Protein AF-A0A2G5TQE7-F1 (afdb_monomer)

Solvent-accessible surface area (backbone atoms only — not comparable to full-atom values): 5809 Å² total; per-residue (Å²): 136,83,85,78,79,79,79,75,74,76,81,73,80,77,89,64,65,60,57,65,51,52,41,50,53,34,51,52,48,49,52,49,43,53,48,49,66,72,74,47,82,91,42,75,65,60,51,51,52,40,54,51,52,46,54,50,33,52,40,41,40,48,14,58,77,67,69,33,64,67,43,42,51,52,48,49,51,53,52,51,49,51,53,51,53,51,52,52,53,52,50,53,54,54,54,64,76,75,109

pLDDT: mean 75.96, std 13.23, range [39.62, 89.25]

Sequence (99 aa):
MSDKVIQLKSPKLGCIPVRPFLIFISFLELLWTLSYLTTEPPSTINFILGAASFMFNVSLVYGTLKYNDKALSYSQICVIFAIITNNIHQILYVGLYVA

Structure (mmCIF, N/CA/C/O backbone):
data_AF-A0A2G5TQE7-F1
#
_entry.id   AF-A0A2G5TQE7-F1
#
loop_
_atom_site.group_PDB
_atom_site.id
_atom_site.type_symbol
_atom_site.label_atom_id
_atom_site.label_alt_id
_atom_site.label_comp_id
_atom_site.label_asym_id
_atom_site.label_entity_id
_atom_site.label_seq_id
_atom_site.pdbx_PDB_ins_code
_atom_site.Cartn_x
_atom_site.Cartn_y
_atom_site.Cartn_z
_atom_site.occupancy
_atom_site.B_iso_or_equiv
_atom_site.auth_seq_id
_atom_site.auth_comp_id
_atom_site.auth_asym_id
_atom_site.auth_atom_id
_atom_site.pdbx_PDB_model_num
ATOM 1 N N . MET A 1 1 ? -27.490 36.391 35.036 1.00 39.62 1 MET A N 1
ATOM 2 C CA . MET A 1 1 ? -27.988 35.847 33.756 1.00 39.62 1 MET A CA 1
ATOM 3 C C . MET A 1 1 ? -26.753 35.416 32.979 1.00 39.62 1 MET A C 1
ATOM 5 O O . MET A 1 1 ? -25.914 36.262 32.719 1.00 39.62 1 MET A O 1
ATOM 9 N N . SER A 1 2 ? -26.515 34.108 32.835 1.00 45.12 2 SER A N 1
ATOM 10 C CA . SER A 1 2 ? -25.265 33.576 32.269 1.00 45.12 2 SER A CA 1
ATOM 11 C C . SER A 1 2 ? -25.490 33.274 30.793 1.00 45.12 2 SER A C 1
ATOM 13 O O . SER A 1 2 ? -26.170 32.301 30.461 1.00 45.12 2 SER A O 1
ATOM 15 N N . ASP A 1 3 ? -24.942 34.129 29.934 1.00 52.94 3 ASP A N 1
ATOM 16 C CA . ASP A 1 3 ? -24.917 33.940 28.487 1.00 52.94 3 ASP A CA 1
ATOM 17 C C . ASP A 1 3 ? -24.005 32.759 28.145 1.00 52.94 3 ASP A C 1
ATOM 19 O O . ASP A 1 3 ? -22.794 32.886 27.956 1.00 52.94 3 ASP A O 1
ATOM 23 N N . LYS A 1 4 ? -24.589 31.560 28.099 1.00 52.34 4 LYS A N 1
ATOM 24 C CA . LYS A 1 4 ? -23.928 30.385 27.532 1.00 52.34 4 LYS A CA 1
ATOM 25 C C . LYS A 1 4 ? -23.936 30.523 26.015 1.00 52.34 4 LYS A C 1
ATOM 27 O O . LYS A 1 4 ? -24.868 30.088 25.345 1.00 52.34 4 LYS A O 1
ATOM 32 N N . VAL A 1 5 ? -22.876 31.120 25.481 1.00 55.44 5 VAL A N 1
ATOM 33 C CA . VAL A 1 5 ? -22.568 31.098 24.050 1.00 55.44 5 VAL A CA 1
ATOM 34 C C . VAL A 1 5 ? -22.303 29.647 23.651 1.00 55.44 5 VAL A C 1
ATOM 36 O O . VAL A 1 5 ? -21.247 29.080 23.933 1.00 55.44 5 VAL A O 1
ATOM 39 N N . ILE A 1 6 ? -23.298 29.017 23.029 1.00 56.22 6 ILE A N 1
ATOM 40 C CA . ILE A 1 6 ? -23.171 27.691 22.430 1.00 56.22 6 ILE A CA 1
ATOM 41 C C . ILE A 1 6 ? -22.226 27.845 21.234 1.00 56.22 6 ILE A C 1
ATOM 43 O O . ILE A 1 6 ? -22.622 28.330 20.176 1.00 56.22 6 ILE A O 1
ATOM 47 N N . GLN A 1 7 ? -20.960 27.455 21.400 1.00 54.69 7 GLN A N 1
ATOM 48 C CA . GLN A 1 7 ? -20.042 27.297 20.275 1.00 54.69 7 GLN A CA 1
ATOM 49 C C . GLN A 1 7 ? -20.530 26.128 19.414 1.00 54.69 7 GLN A C 1
ATOM 51 O O . GLN A 1 7 ? -20.214 24.962 19.663 1.00 54.69 7 GLN A O 1
ATOM 56 N N . LEU A 1 8 ? -21.331 26.437 18.397 1.00 52.38 8 LEU A N 1
ATOM 57 C CA . LEU A 1 8 ? -21.645 25.512 17.318 1.00 52.38 8 LEU A CA 1
ATOM 58 C C . LEU A 1 8 ? -20.336 25.205 16.580 1.00 52.38 8 LEU A C 1
ATOM 60 O O . LEU A 1 8 ? -19.817 26.037 15.836 1.00 52.38 8 LEU A O 1
ATOM 64 N N . LYS A 1 9 ? -19.773 24.014 16.830 1.00 58.09 9 LYS A N 1
ATOM 65 C CA . LYS A 1 9 ? -18.666 23.462 16.037 1.00 58.09 9 LYS A CA 1
ATOM 66 C C . LYS A 1 9 ? -19.031 23.598 14.560 1.00 58.09 9 LYS A C 1
ATOM 68 O O . LYS A 1 9 ? -20.089 23.121 14.156 1.00 58.09 9 LYS A O 1
ATOM 73 N N . SER A 1 10 ? -18.139 24.236 13.799 1.00 55.81 10 SER A N 1
ATOM 74 C CA . SER A 1 10 ? -18.254 24.416 12.350 1.00 55.81 10 SER A CA 1
ATOM 75 C C . SER A 1 10 ? -18.780 23.136 11.684 1.00 55.81 10 SER A C 1
ATOM 77 O O . SER A 1 10 ? -18.283 22.046 12.010 1.00 55.81 10 SER A O 1
ATOM 79 N N . PRO A 1 11 ? -19.798 23.231 10.809 1.00 45.31 11 PRO A N 1
ATOM 80 C CA . PRO A 1 11 ? -20.378 22.070 10.160 1.00 45.31 11 PRO A CA 1
ATOM 81 C C . PRO A 1 11 ? -19.279 21.380 9.354 1.00 45.31 11 PRO A C 1
ATOM 83 O O . PRO A 1 11 ? -18.754 21.924 8.384 1.00 45.31 11 PRO A O 1
ATOM 86 N N . LYS A 1 12 ? -18.895 20.176 9.792 1.00 56.84 12 LYS A N 1
ATOM 87 C CA . LYS A 1 12 ? -17.979 19.314 9.045 1.00 56.84 12 LYS A CA 1
ATOM 88 C C . LYS A 1 12 ? -18.608 19.089 7.672 1.00 56.84 12 LYS A C 1
ATOM 90 O O . LYS A 1 12 ? -19.710 18.548 7.612 1.00 56.84 12 LYS A O 1
ATOM 95 N N . LEU A 1 13 ? -17.935 19.561 6.621 1.00 48.41 13 LEU A N 1
ATOM 96 C CA . LEU A 1 13 ? -18.342 19.433 5.222 1.00 48.41 13 LEU A CA 1
ATOM 97 C C . LEU A 1 13 ? -19.057 18.091 4.965 1.00 48.41 13 LEU A C 1
ATOM 99 O O . LEU A 1 13 ? -18.471 17.033 5.171 1.00 48.41 13 LEU A O 1
ATOM 103 N N . GLY A 1 14 ? -20.323 18.178 4.547 1.00 44.19 14 GLY A N 1
ATOM 104 C CA . GLY A 1 14 ? -21.076 17.179 3.782 1.00 44.19 14 GLY A CA 1
ATOM 105 C C . GLY A 1 14 ? -20.817 15.701 4.086 1.00 44.19 14 GLY A C 1
ATOM 106 O O . GLY A 1 14 ? -20.032 15.072 3.394 1.00 44.19 14 GLY A O 1
ATOM 107 N N . CYS A 1 15 ? -21.530 15.178 5.087 1.00 54.84 15 CYS A N 1
ATOM 108 C CA . CYS A 1 15 ? -22.199 13.867 5.239 1.00 54.84 15 CYS A CA 1
ATOM 109 C C . CYS A 1 15 ? -21.844 12.627 4.371 1.00 54.84 15 CYS A C 1
ATOM 111 O O . CYS A 1 15 ? -22.653 11.707 4.298 1.00 54.84 15 CYS A O 1
ATOM 113 N N . ILE A 1 16 ? -20.672 12.507 3.754 1.00 55.03 16 ILE A N 1
ATOM 114 C CA . ILE A 1 16 ? -20.164 11.191 3.362 1.00 55.03 16 ILE A CA 1
ATOM 115 C C . ILE A 1 16 ? -19.565 10.605 4.635 1.00 55.03 16 ILE A C 1
ATOM 117 O O . ILE A 1 16 ? -18.683 11.232 5.232 1.00 55.03 16 ILE A O 1
ATOM 121 N N . PRO A 1 17 ? -20.019 9.435 5.108 1.00 67.06 17 PRO A N 1
ATOM 122 C CA . PRO A 1 17 ? -19.325 8.755 6.180 1.00 67.06 17 PRO A CA 1
ATOM 123 C C . PRO A 1 17 ? -17.949 8.346 5.629 1.00 67.06 17 PRO A C 1
ATOM 125 O O . PRO A 1 17 ? -17.780 7.309 4.995 1.00 67.06 17 PRO A O 1
ATOM 128 N N . VAL A 1 18 ? -16.957 9.217 5.846 1.00 72.44 18 VAL A N 1
ATOM 129 C CA . VAL A 1 18 ? -15.586 9.102 5.320 1.00 72.44 18 VAL A CA 1
ATOM 130 C C . VAL A 1 18 ? -14.982 7.748 5.683 1.00 72.44 18 VAL A C 1
ATOM 132 O O . VAL A 1 18 ? -14.245 7.167 4.905 1.00 72.44 18 VAL A O 1
ATOM 135 N N . ARG A 1 19 ? -15.349 7.198 6.844 1.00 74.19 19 ARG A N 1
ATOM 136 C CA . ARG A 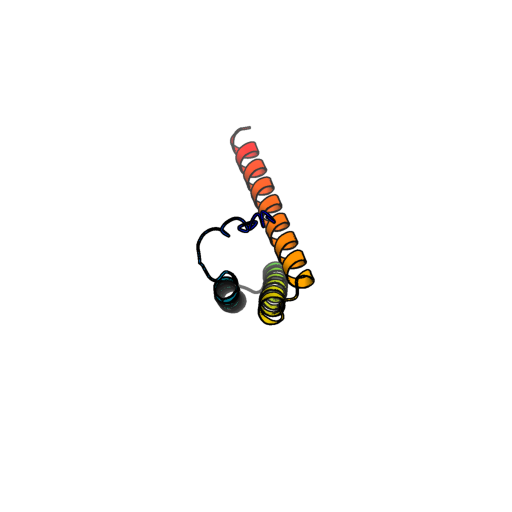1 19 ? -14.845 5.915 7.345 1.00 74.19 19 ARG A CA 1
ATOM 137 C C . ARG A 1 19 ? -15.264 4.709 6.489 1.00 74.19 19 ARG A C 1
ATOM 139 O O . ARG A 1 19 ? -14.374 4.038 5.979 1.00 74.19 19 ARG A O 1
ATOM 146 N N . PRO A 1 20 ? -16.559 4.398 6.297 1.00 78.44 20 PRO A N 1
ATOM 147 C CA . PRO A 1 20 ? -16.951 3.301 5.414 1.00 78.44 20 PRO A CA 1
ATOM 148 C C . PRO A 1 20 ? -16.540 3.542 3.960 1.00 78.44 20 PRO A C 1
ATOM 150 O O . PRO A 1 20 ? -16.202 2.579 3.283 1.00 78.44 20 PRO A O 1
ATOM 153 N N . PHE A 1 21 ? -16.481 4.797 3.501 1.00 82.25 21 PHE A N 1
ATOM 154 C CA . PHE A 1 21 ? -15.943 5.100 2.174 1.00 82.25 21 PHE A CA 1
ATOM 155 C C . PHE A 1 21 ? -14.460 4.720 2.057 1.00 82.25 21 PHE A C 1
ATOM 157 O O . PHE A 1 21 ? -14.089 4.014 1.127 1.00 82.25 21 PHE A O 1
ATOM 164 N N . LEU A 1 22 ? -13.632 5.101 3.036 1.00 80.56 22 LEU A N 1
ATOM 165 C CA . LEU A 1 22 ? -12.215 4.728 3.105 1.00 80.56 22 LEU A CA 1
ATOM 166 C C . LEU A 1 22 ? -12.015 3.208 3.144 1.00 80.56 22 LEU A C 1
ATOM 168 O O . LEU A 1 22 ? -11.159 2.682 2.445 1.00 80.56 22 LEU A O 1
ATOM 172 N N . ILE A 1 23 ? -12.830 2.488 3.918 1.00 84.00 23 ILE A N 1
ATOM 173 C CA . ILE A 1 23 ? -12.767 1.020 3.966 1.00 84.00 23 ILE A CA 1
ATOM 174 C C . ILE A 1 23 ? -13.121 0.421 2.601 1.00 84.00 23 ILE A C 1
ATOM 176 O O . ILE A 1 23 ? -12.436 -0.487 2.134 1.00 84.00 23 ILE A O 1
ATOM 180 N N . PHE A 1 24 ? -14.173 0.931 1.959 1.00 85.94 24 PHE A N 1
ATOM 181 C CA . PHE A 1 24 ? -14.634 0.437 0.666 1.00 85.94 24 PHE A CA 1
ATOM 182 C C . PHE A 1 24 ? -13.587 0.638 -0.434 1.00 85.94 24 PHE A C 1
ATOM 184 O O . PHE A 1 24 ? -13.250 -0.321 -1.126 1.00 85.94 24 PHE A O 1
ATOM 191 N N . ILE A 1 25 ? -13.025 1.846 -0.561 1.00 86.00 25 ILE A N 1
ATOM 192 C CA . ILE A 1 25 ? -11.992 2.115 -1.571 1.00 86.00 25 ILE A CA 1
ATOM 193 C C . ILE A 1 25 ? -10.725 1.296 -1.310 1.00 86.00 25 ILE A C 1
ATOM 195 O O . ILE A 1 25 ? -10.166 0.744 -2.252 1.00 86.00 25 ILE A O 1
ATOM 199 N N . SER A 1 26 ? -10.318 1.128 -0.045 1.00 86.25 26 SER A N 1
ATOM 200 C CA . SER A 1 26 ? -9.142 0.322 0.286 1.00 86.25 26 SER A CA 1
ATOM 201 C C . SER A 1 26 ? -9.336 -1.147 -0.059 1.00 86.25 26 SER A C 1
ATOM 203 O O . SER A 1 26 ? -8.403 -1.810 -0.500 1.00 86.25 26 SER A O 1
ATOM 205 N N . PHE A 1 27 ? -10.553 -1.667 0.103 1.00 87.75 27 PHE A N 1
ATOM 206 C CA . PHE A 1 27 ? -10.864 -3.034 -0.296 1.00 87.75 27 PHE A CA 1
ATOM 207 C C . PHE A 1 27 ? -10.821 -3.210 -1.818 1.00 87.75 27 PHE A C 1
ATOM 209 O O . PHE A 1 27 ? -10.278 -4.199 -2.306 1.00 87.75 27 PHE A O 1
ATOM 216 N N . LEU A 1 28 ? -11.343 -2.236 -2.571 1.00 88.69 28 LEU A N 1
ATOM 217 C CA . LEU A 1 28 ? -11.252 -2.234 -4.033 1.00 88.69 28 LEU A CA 1
ATOM 218 C C . LEU A 1 28 ? -9.801 -2.169 -4.519 1.00 88.69 28 LEU A C 1
ATOM 220 O O . LEU A 1 28 ? -9.440 -2.924 -5.419 1.00 88.69 28 LEU A O 1
ATOM 224 N N . GLU A 1 29 ? -8.964 -1.327 -3.908 1.00 87.75 29 GLU A N 1
ATOM 225 C CA . GLU A 1 29 ? -7.539 -1.260 -4.246 1.00 87.75 29 GLU A CA 1
ATOM 226 C C . GLU A 1 29 ? -6.824 -2.581 -3.963 1.00 87.75 29 GLU A C 1
ATOM 228 O O . GLU A 1 29 ? -6.075 -3.049 -4.811 1.00 87.75 29 GLU A O 1
ATOM 233 N N . LEU A 1 30 ? -7.100 -3.240 -2.833 1.00 87.88 30 LEU A N 1
ATOM 234 C CA . LEU A 1 30 ? -6.508 -4.548 -2.526 1.00 87.88 30 LEU A CA 1
ATOM 235 C C . LEU A 1 30 ? -6.849 -5.606 -3.585 1.00 87.88 30 LEU A C 1
ATOM 237 O O . LEU A 1 30 ? -5.969 -6.357 -4.014 1.00 87.88 30 LEU A O 1
ATOM 241 N N . LEU A 1 31 ? -8.110 -5.656 -4.025 1.00 89.25 31 LEU A N 1
ATOM 242 C CA . LEU A 1 31 ? -8.545 -6.564 -5.090 1.00 89.25 31 LEU A CA 1
ATOM 243 C C . LEU A 1 31 ? -7.878 -6.224 -6.424 1.00 89.25 31 LEU A C 1
ATOM 245 O O . LEU A 1 31 ? -7.414 -7.121 -7.128 1.00 89.25 31 LEU A O 1
ATOM 249 N N . TRP A 1 32 ? -7.794 -4.934 -6.751 1.00 88.56 32 TRP A N 1
ATOM 250 C CA . TRP A 1 32 ? -7.126 -4.457 -7.955 1.00 88.56 32 TRP A CA 1
ATOM 251 C C . TRP A 1 32 ? -5.639 -4.821 -7.962 1.00 88.56 32 TRP A C 1
ATOM 253 O O . TRP A 1 32 ? -5.152 -5.380 -8.941 1.00 88.56 32 TRP A O 1
ATOM 263 N N . THR A 1 33 ? -4.919 -4.569 -6.865 1.00 86.00 33 THR A N 1
ATOM 264 C CA . THR A 1 33 ? -3.495 -4.901 -6.725 1.00 86.00 33 THR A CA 1
ATOM 265 C C . THR A 1 33 ? -3.254 -6.396 -6.878 1.00 86.00 33 THR A C 1
ATOM 267 O O . THR A 1 33 ? -2.320 -6.793 -7.574 1.00 86.00 33 THR A O 1
ATOM 270 N N . LEU A 1 34 ? -4.098 -7.230 -6.263 1.00 86.81 34 LEU A N 1
ATOM 271 C CA . LEU A 1 34 ? -3.996 -8.680 -6.398 1.00 86.81 34 LEU A CA 1
ATOM 272 C C . LEU A 1 34 ? -4.237 -9.118 -7.847 1.00 86.81 34 LEU A C 1
ATOM 274 O O . LEU A 1 34 ? -3.461 -9.907 -8.379 1.00 86.81 34 LEU A O 1
ATOM 278 N N . SER A 1 35 ? -5.264 -8.565 -8.499 1.00 88.31 35 SER A N 1
ATOM 279 C CA . SER A 1 35 ? -5.535 -8.823 -9.914 1.00 88.31 35 SER A CA 1
ATOM 280 C C . SER A 1 35 ? -4.328 -8.448 -10.774 1.00 88.31 35 SER A C 1
ATOM 282 O O . SER A 1 35 ? -3.815 -9.296 -11.495 1.00 88.31 35 SER A O 1
ATOM 284 N N . TYR A 1 36 ? -3.816 -7.225 -10.630 1.00 85.00 36 TYR A N 1
ATOM 285 C CA . TYR A 1 36 ? -2.675 -6.712 -11.391 1.00 85.00 36 TYR A CA 1
ATOM 286 C C . TYR A 1 36 ? -1.420 -7.583 -11.229 1.00 85.00 36 TYR A C 1
ATOM 288 O O . TYR A 1 36 ? -0.774 -7.924 -12.215 1.00 85.00 36 TYR A O 1
ATOM 296 N N . LEU A 1 37 ? -1.106 -8.013 -10.001 1.00 84.81 37 LEU A N 1
ATOM 297 C CA . LEU A 1 37 ? 0.026 -8.908 -9.721 1.00 84.81 37 LEU A CA 1
ATOM 298 C C . LEU A 1 37 ? -0.105 -10.292 -10.372 1.00 84.81 37 LEU A C 1
ATOM 300 O O . LEU A 1 37 ? 0.908 -10.952 -10.583 1.00 84.81 37 LEU A O 1
ATOM 304 N N . THR A 1 38 ? -1.330 -10.747 -10.645 1.00 85.25 38 THR A N 1
ATOM 305 C CA . THR A 1 38 ? -1.583 -12.057 -11.269 1.00 85.25 38 THR A CA 1
ATOM 306 C C . THR A 1 38 ? -1.676 -11.996 -12.791 1.00 85.25 38 THR A C 1
ATOM 308 O O . THR A 1 38 ? -1.404 -13.002 -13.443 1.00 85.25 38 THR A O 1
ATOM 311 N N . THR A 1 39 ? -2.048 -10.846 -13.362 1.00 87.44 39 THR A N 1
ATOM 312 C CA . THR A 1 39 ? -2.213 -10.674 -14.814 1.00 87.44 39 THR A CA 1
ATOM 313 C C . THR A 1 39 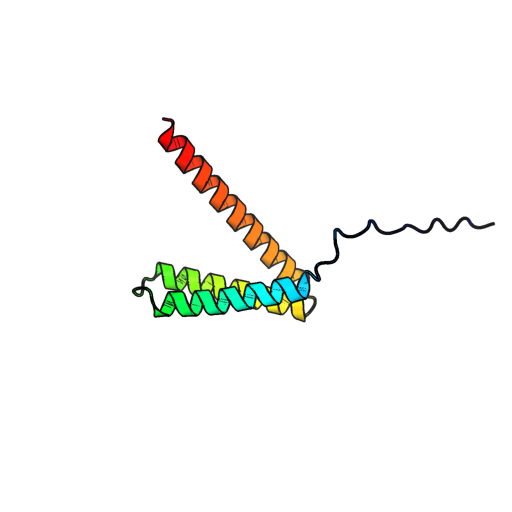? -0.966 -10.141 -15.511 1.00 87.44 39 THR A C 1
ATOM 315 O O . THR A 1 39 ? -0.730 -10.487 -16.665 1.00 87.44 39 THR A O 1
ATOM 318 N N . GLU A 1 40 ? -0.172 -9.305 -14.841 1.00 82.19 40 GLU A N 1
ATOM 319 C CA . GLU A 1 40 ? 1.029 -8.711 -15.431 1.00 82.19 40 GLU A CA 1
ATOM 320 C C . GLU A 1 40 ? 2.261 -9.611 -15.272 1.00 82.19 40 GLU A C 1
ATOM 322 O O . GLU A 1 40 ? 2.383 -10.340 -14.281 1.00 82.19 40 GLU A O 1
ATOM 327 N N . PRO A 1 41 ? 3.228 -9.543 -16.206 1.00 84.12 41 PRO A N 1
ATOM 328 C CA . PRO A 1 41 ? 4.478 -10.264 -16.065 1.00 84.12 41 PRO A CA 1
ATOM 329 C C . PRO A 1 41 ? 5.192 -9.852 -14.766 1.00 84.12 41 PRO A C 1
ATOM 331 O O . PRO A 1 41 ? 5.266 -8.660 -14.431 1.00 84.12 41 PRO A O 1
ATOM 334 N N . PRO A 1 42 ? 5.736 -10.830 -14.020 1.00 80.12 42 PRO A N 1
ATOM 335 C CA . PRO A 1 42 ? 6.339 -10.572 -12.726 1.00 80.12 42 PRO A CA 1
ATOM 336 C C . PRO A 1 42 ? 7.562 -9.674 -12.901 1.00 80.12 42 PRO A C 1
ATOM 338 O O . PRO A 1 42 ? 8.558 -10.050 -13.518 1.00 80.12 42 PRO A O 1
ATOM 341 N N . SER A 1 43 ? 7.488 -8.476 -12.326 1.00 88.31 43 SER A N 1
ATOM 342 C CA . SER A 1 43 ? 8.617 -7.562 -12.211 1.00 88.31 43 SER A CA 1
ATOM 343 C C . SER A 1 43 ? 8.836 -7.213 -10.745 1.00 88.31 43 SER A C 1
ATOM 345 O O . SER A 1 43 ? 7.885 -7.045 -9.976 1.00 88.31 43 SER A O 1
ATOM 347 N N . THR A 1 44 ? 10.101 -7.075 -10.348 1.00 87.25 44 THR A N 1
ATOM 348 C CA . THR A 1 44 ? 10.469 -6.684 -8.980 1.00 87.25 44 THR A CA 1
ATOM 349 C C . THR A 1 44 ? 9.806 -5.364 -8.583 1.00 87.25 44 THR A C 1
ATOM 351 O O . THR A 1 44 ? 9.377 -5.202 -7.446 1.00 87.25 44 THR A O 1
ATOM 354 N N . ILE A 1 45 ? 9.657 -4.442 -9.538 1.00 85.50 45 ILE A N 1
ATOM 355 C CA . ILE A 1 45 ? 9.009 -3.143 -9.331 1.00 85.50 45 ILE A CA 1
ATOM 356 C C . ILE A 1 45 ? 7.512 -3.319 -9.045 1.00 85.50 45 ILE A C 1
ATOM 358 O O . IL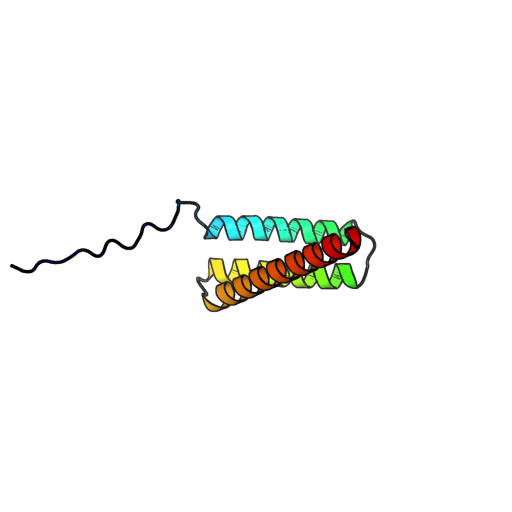E A 1 45 ? 7.022 -2.775 -8.056 1.00 85.50 45 ILE A O 1
ATOM 362 N N . ASN A 1 46 ? 6.797 -4.118 -9.847 1.00 81.94 46 ASN A N 1
ATOM 363 C CA . ASN A 1 46 ? 5.372 -4.396 -9.635 1.00 81.94 46 ASN A CA 1
ATOM 364 C C . ASN A 1 46 ? 5.131 -5.078 -8.283 1.00 81.94 46 ASN A C 1
ATOM 366 O O . ASN A 1 46 ? 4.175 -4.744 -7.586 1.00 81.94 46 ASN A O 1
ATOM 370 N N . PHE A 1 47 ? 6.026 -5.984 -7.878 1.00 85.62 47 PHE A N 1
ATOM 371 C CA . PHE A 1 47 ? 5.949 -6.640 -6.575 1.00 85.62 47 PHE A CA 1
ATOM 372 C C . PHE A 1 47 ? 6.144 -5.656 -5.412 1.00 85.62 47 PHE A C 1
ATOM 374 O O . PHE A 1 47 ? 5.351 -5.655 -4.472 1.00 85.62 47 PHE A O 1
ATOM 381 N N . ILE A 1 48 ? 7.156 -4.782 -5.488 1.00 88.38 48 ILE A N 1
ATOM 382 C CA . ILE A 1 48 ? 7.418 -3.760 -4.459 1.00 88.38 48 ILE A CA 1
ATOM 383 C C . ILE A 1 48 ? 6.234 -2.793 -4.341 1.00 88.38 48 ILE A C 1
ATOM 385 O O . ILE A 1 48 ? 5.768 -2.526 -3.233 1.00 88.38 48 ILE A O 1
ATOM 389 N N . LEU A 1 49 ? 5.722 -2.294 -5.471 1.00 84.62 49 LEU A N 1
ATOM 390 C CA . LEU A 1 49 ? 4.567 -1.393 -5.493 1.00 84.62 49 LEU A CA 1
ATOM 391 C C . LEU A 1 49 ? 3.309 -2.073 -4.947 1.00 84.62 49 LEU A C 1
ATOM 393 O O . LEU A 1 49 ? 2.580 -1.471 -4.157 1.00 84.62 49 LEU A O 1
ATOM 397 N N . GLY A 1 50 ? 3.084 -3.337 -5.308 1.00 86.19 50 GLY A N 1
ATOM 398 C CA . GLY A 1 50 ? 1.963 -4.121 -4.802 1.00 86.19 50 GLY A CA 1
ATOM 399 C C . GLY A 1 50 ? 2.031 -4.338 -3.291 1.00 86.19 50 GLY A C 1
ATOM 400 O O . GLY A 1 50 ? 1.049 -4.099 -2.590 1.00 86.19 50 GLY A O 1
ATOM 401 N N . ALA A 1 51 ? 3.200 -4.705 -2.760 1.00 87.50 51 ALA A N 1
ATOM 402 C CA . ALA A 1 51 ? 3.403 -4.863 -1.321 1.00 87.50 51 ALA A CA 1
ATOM 403 C C . ALA A 1 51 ? 3.219 -3.538 -0.559 1.00 87.50 51 ALA A C 1
ATOM 405 O O . ALA A 1 51 ? 2.582 -3.512 0.496 1.00 87.50 51 ALA A O 1
ATOM 406 N N . ALA A 1 52 ? 3.728 -2.427 -1.103 1.00 86.88 52 ALA A N 1
ATOM 407 C CA . ALA A 1 52 ? 3.552 -1.100 -0.516 1.00 86.88 52 ALA A CA 1
ATOM 408 C C . ALA A 1 52 ? 2.072 -0.677 -0.488 1.00 86.88 52 ALA A C 1
ATOM 410 O O . ALA A 1 52 ? 1.579 -0.241 0.555 1.00 86.88 52 ALA A O 1
ATOM 411 N N . SER A 1 53 ? 1.351 -0.868 -1.599 1.00 85.81 53 SER A N 1
ATOM 412 C CA . SER A 1 53 ? -0.088 -0.589 -1.695 1.00 85.81 53 SER A CA 1
ATOM 413 C C . SER A 1 53 ? -0.904 -1.455 -0.729 1.00 85.81 53 SER A C 1
ATOM 415 O O . SER A 1 53 ? -1.780 -0.946 -0.026 1.00 85.81 53 SER A O 1
ATOM 417 N N . PHE A 1 54 ? -0.563 -2.741 -0.605 1.00 87.44 54 PHE A N 1
ATOM 418 C CA . PHE A 1 54 ? -1.204 -3.648 0.345 1.00 87.44 54 PHE A CA 1
ATOM 419 C C . PHE A 1 54 ? -1.028 -3.173 1.794 1.00 87.44 54 PHE A C 1
ATOM 421 O O . PHE A 1 54 ? -2.008 -3.028 2.527 1.00 87.44 54 PHE A O 1
ATOM 428 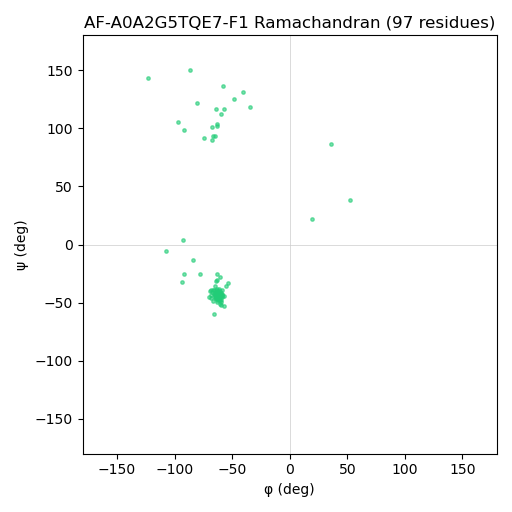N N . MET A 1 55 ? 0.210 -2.877 2.209 1.00 88.00 55 MET A N 1
ATOM 429 C CA . MET A 1 55 ? 0.492 -2.409 3.572 1.00 88.00 55 MET A CA 1
ATOM 430 C C . MET A 1 55 ? -0.193 -1.077 3.889 1.00 88.00 55 MET A C 1
ATOM 432 O O . MET A 1 55 ? -0.713 -0.903 4.996 1.00 88.00 55 MET A O 1
ATOM 436 N N . PHE A 1 56 ? -0.218 -0.152 2.927 1.00 87.69 56 PHE A N 1
ATOM 437 C CA . PHE A 1 56 ? -0.915 1.123 3.062 1.00 87.69 56 PHE A CA 1
ATOM 438 C C . PHE A 1 56 ? -2.414 0.911 3.303 1.00 87.69 56 PHE A C 1
ATOM 440 O O . PHE A 1 56 ? -2.953 1.388 4.302 1.00 87.69 56 PHE A O 1
ATOM 447 N N . ASN A 1 57 ? -3.070 0.119 2.452 1.00 86.75 57 ASN A N 1
ATOM 448 C CA . ASN A 1 57 ? -4.508 -0.126 2.546 1.00 86.75 57 ASN A CA 1
ATOM 449 C C . ASN A 1 57 ? -4.906 -0.884 3.817 1.00 86.75 57 ASN A C 1
ATOM 451 O O . ASN A 1 57 ? -5.889 -0.526 4.467 1.00 86.75 57 ASN A O 1
ATOM 455 N N . VAL A 1 58 ? -4.112 -1.869 4.245 1.00 85.81 58 VAL A N 1
ATOM 456 C CA . VAL A 1 58 ? -4.325 -2.552 5.532 1.00 85.81 58 VAL A CA 1
ATOM 457 C C . VAL A 1 58 ? -4.191 -1.579 6.705 1.00 85.81 58 VAL A C 1
ATOM 459 O O . VAL A 1 58 ? -5.027 -1.591 7.612 1.00 85.81 58 VAL A O 1
ATOM 462 N N . SER A 1 59 ? -3.182 -0.704 6.685 1.00 85.25 59 SER A N 1
ATOM 463 C CA . SER A 1 59 ? -2.979 0.311 7.729 1.00 85.25 59 SER A CA 1
ATOM 464 C C . SER A 1 59 ? -4.137 1.307 7.788 1.00 85.25 59 SER A C 1
ATOM 466 O O . SER A 1 59 ? -4.580 1.685 8.876 1.00 85.25 59 SER A O 1
ATOM 468 N N . LEU A 1 60 ? -4.666 1.683 6.625 1.00 84.88 60 LEU A N 1
ATOM 469 C CA . LEU A 1 60 ? -5.779 2.611 6.490 1.00 84.88 60 LEU A CA 1
ATOM 470 C C . LEU A 1 60 ? -7.082 1.997 7.021 1.00 84.88 60 LEU A C 1
ATOM 472 O O . LEU A 1 60 ? -7.778 2.618 7.833 1.00 84.88 60 LEU A O 1
ATOM 476 N N . VAL A 1 61 ? -7.373 0.745 6.653 1.00 86.19 61 VAL A N 1
ATOM 477 C CA . VAL A 1 61 ? -8.518 -0.015 7.179 1.00 86.19 61 VAL A CA 1
ATOM 478 C C . VAL A 1 61 ? -8.391 -0.203 8.691 1.00 86.19 61 VAL A C 1
ATOM 480 O O . VAL A 1 61 ? -9.337 0.086 9.426 1.00 86.19 61 VAL A O 1
ATOM 483 N N . TYR A 1 62 ? -7.216 -0.610 9.182 1.00 85.00 62 TYR A N 1
ATOM 484 C CA . TYR A 1 62 ? -6.964 -0.782 10.614 1.00 85.00 62 TYR A CA 1
ATOM 485 C C . TYR A 1 62 ? -7.154 0.525 11.392 1.00 85.00 62 TYR A C 1
ATOM 487 O O . TYR A 1 62 ? -7.882 0.550 12.388 1.00 85.00 62 TYR A O 1
ATOM 495 N N . GLY A 1 63 ? -6.553 1.624 10.924 1.00 83.56 63 GLY A N 1
ATOM 496 C CA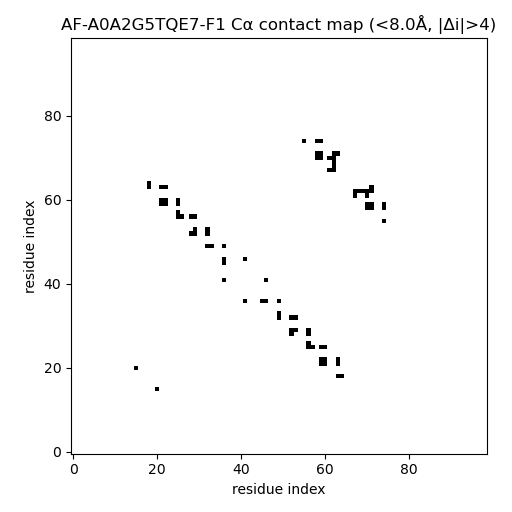 . GLY A 1 63 ? -6.692 2.945 11.536 1.00 83.56 63 GLY A CA 1
ATOM 497 C C . GLY A 1 63 ? -8.144 3.411 11.586 1.00 83.56 63 GLY A C 1
ATOM 498 O O . GLY A 1 63 ? -8.603 3.934 12.606 1.00 83.56 63 GLY A O 1
ATOM 499 N N . THR A 1 64 ? -8.895 3.132 10.521 1.00 84.31 64 THR A N 1
ATOM 500 C CA . THR A 1 64 ? -10.311 3.485 10.407 1.00 84.31 64 THR A CA 1
ATOM 501 C C . THR A 1 64 ? -11.196 2.661 11.345 1.00 84.31 64 THR A C 1
ATOM 503 O O . THR A 1 64 ? -12.039 3.242 12.036 1.00 84.31 64 THR A O 1
ATOM 506 N N . LEU A 1 65 ? -10.992 1.339 11.419 1.00 83.69 65 LEU A N 1
ATOM 507 C CA . LEU A 1 65 ? -11.760 0.432 12.282 1.00 83.69 65 LEU A CA 1
ATOM 508 C C . LEU A 1 65 ? -11.458 0.639 13.768 1.00 83.69 65 LEU A C 1
ATOM 510 O O . LEU A 1 65 ? -12.362 0.599 14.600 1.00 83.69 65 LEU A O 1
ATOM 514 N N . LYS A 1 66 ? -10.185 0.858 14.116 1.00 85.44 66 LYS A N 1
ATOM 515 C CA . LYS A 1 66 ? -9.735 1.000 15.509 1.00 85.44 66 LYS A CA 1
ATOM 516 C C . LYS A 1 66 ? -9.707 2.439 16.013 1.00 85.44 66 LYS A C 1
ATOM 518 O O . LYS A 1 66 ? -9.289 2.650 17.145 1.00 85.44 66 LYS A O 1
ATOM 523 N N . TYR A 1 67 ? -10.152 3.412 15.213 1.00 80.25 67 TYR A N 1
ATOM 524 C CA . TYR A 1 67 ? -10.095 4.837 15.569 1.00 80.25 67 TYR A CA 1
ATOM 525 C C . TYR A 1 67 ? -8.676 5.266 15.988 1.00 80.25 67 TYR A C 1
ATOM 527 O O . TYR A 1 67 ? -8.495 6.038 16.923 1.00 80.25 67 TYR A O 1
ATOM 535 N N . ASN A 1 68 ? -7.659 4.725 15.313 1.00 81.94 68 ASN A N 1
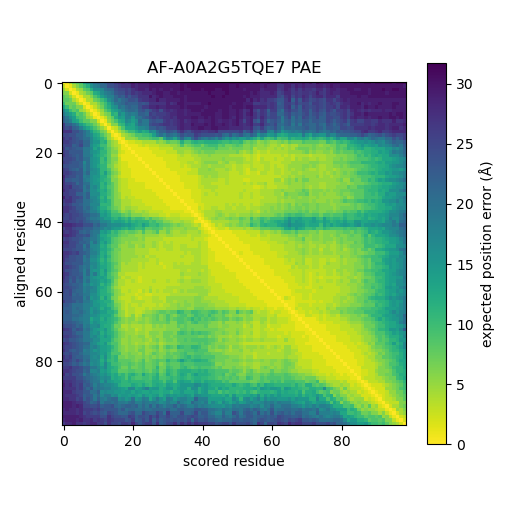ATOM 536 C CA . ASN A 1 68 ? -6.267 5.000 15.640 1.00 81.94 68 ASN A CA 1
ATOM 537 C C . ASN A 1 68 ? -5.765 6.192 14.820 1.00 81.94 68 ASN A C 1
ATOM 539 O O . ASN A 1 68 ? -5.356 6.043 13.665 1.00 81.94 68 ASN A O 1
ATOM 543 N N . ASP A 1 69 ? -5.765 7.366 15.447 1.00 79.81 69 ASP A N 1
ATOM 544 C CA . ASP A 1 69 ? -5.365 8.627 14.816 1.00 79.81 69 ASP A CA 1
ATOM 545 C C . ASP A 1 69 ? -3.907 8.622 14.329 1.00 79.81 69 ASP A C 1
ATOM 547 O O . ASP A 1 69 ? -3.591 9.275 13.336 1.00 79.81 69 ASP A O 1
ATOM 551 N N . LYS A 1 70 ? -3.013 7.844 14.960 1.00 78.56 70 LYS A N 1
ATOM 552 C CA . LYS A 1 70 ? -1.612 7.724 14.512 1.00 78.56 70 LYS A CA 1
ATOM 553 C C . LYS A 1 70 ? -1.513 6.988 13.175 1.00 78.56 70 LYS A C 1
ATOM 555 O O . LYS A 1 70 ? -0.792 7.433 12.288 1.00 78.56 70 LYS A O 1
ATOM 560 N N . ALA A 1 71 ? -2.261 5.894 13.017 1.00 77.31 71 ALA A N 1
ATOM 561 C CA . ALA A 1 71 ? -2.303 5.130 11.767 1.00 77.31 71 ALA A CA 1
ATOM 562 C C . ALA A 1 71 ? -2.942 5.940 10.623 1.00 77.31 71 ALA A C 1
ATOM 564 O O . ALA A 1 71 ? -2.457 5.924 9.490 1.00 77.31 71 ALA A O 1
ATOM 565 N N . LEU A 1 72 ? -3.993 6.705 10.936 1.00 81.12 72 LEU A N 1
ATOM 566 C CA . LEU A 1 72 ? -4.633 7.627 9.994 1.00 81.12 72 LEU A CA 1
ATOM 567 C C . LEU A 1 72 ? -3.700 8.774 9.582 1.00 81.12 72 LEU A C 1
ATOM 569 O O . LEU A 1 72 ? -3.608 9.074 8.397 1.00 81.12 72 LEU A O 1
ATOM 573 N N . SER A 1 73 ? -2.968 9.367 10.528 1.00 78.75 73 SER A N 1
ATOM 574 C CA . SER A 1 73 ? -1.997 10.433 10.248 1.00 78.75 73 SER A CA 1
ATOM 575 C C . SER A 1 73 ? -0.856 9.949 9.347 1.00 78.75 73 SER A C 1
ATOM 577 O O . SER A 1 73 ? -0.528 10.602 8.359 1.00 78.75 73 SER A O 1
ATOM 579 N N . TYR A 1 74 ? -0.318 8.750 9.601 1.00 80.88 74 TYR A N 1
ATOM 580 C CA . TYR A 1 74 ? 0.684 8.149 8.717 1.00 80.88 74 TYR A CA 1
ATOM 581 C C . TYR A 1 74 ? 0.140 7.940 7.298 1.00 80.88 74 TYR A C 1
ATOM 583 O O . TYR A 1 74 ? 0.780 8.323 6.321 1.00 80.88 74 TYR A O 1
ATOM 591 N N . SER A 1 75 ? -1.086 7.420 7.188 1.00 80.06 75 SER A N 1
ATOM 592 C CA . SER A 1 75 ? -1.750 7.224 5.895 1.00 80.06 75 SER A CA 1
ATOM 593 C C . SER A 1 75 ? -1.945 8.554 5.150 1.00 80.06 75 SER A C 1
ATOM 595 O O . SER A 1 75 ? -1.709 8.638 3.948 1.00 80.06 75 SER A O 1
ATOM 597 N N . GLN A 1 76 ? -2.307 9.629 5.856 1.00 83.12 76 GLN A N 1
ATOM 598 C CA . GLN A 1 76 ? -2.418 10.968 5.268 1.00 83.12 76 GLN A CA 1
ATOM 599 C C . GLN A 1 76 ? -1.074 11.495 4.756 1.00 83.12 76 GLN A C 1
ATOM 601 O O . GLN A 1 76 ? -1.018 12.026 3.650 1.00 83.12 76 GLN A O 1
ATOM 606 N N . ILE A 1 77 ? 0.010 11.317 5.517 1.00 83.81 77 ILE A N 1
ATOM 607 C CA . ILE A 1 77 ? 1.361 11.719 5.095 1.00 83.81 77 ILE A CA 1
ATOM 608 C C . ILE A 1 77 ? 1.772 10.972 3.822 1.00 83.81 77 ILE A C 1
ATOM 610 O O . ILE A 1 77 ? 2.282 11.598 2.895 1.00 83.81 77 ILE A O 1
ATOM 614 N N . CYS A 1 78 ? 1.502 9.665 3.735 1.00 80.50 78 CYS A N 1
ATOM 615 C CA . CYS A 1 78 ? 1.770 8.881 2.528 1.00 80.50 78 CYS A CA 1
ATOM 616 C C . CYS A 1 78 ? 1.009 9.412 1.304 1.00 80.50 78 CYS A C 1
ATOM 618 O O . CYS A 1 78 ? 1.601 9.549 0.235 1.00 80.50 78 CYS A O 1
ATOM 620 N N . VAL A 1 79 ? -0.273 9.763 1.455 1.00 81.12 79 VAL A N 1
ATOM 621 C CA . VAL A 1 79 ? -1.077 10.338 0.361 1.00 81.12 79 VAL A CA 1
ATOM 622 C C . VAL A 1 79 ? -0.542 11.704 -0.060 1.00 81.12 79 VAL A C 1
ATOM 624 O O . VAL A 1 79 ? -0.387 11.960 -1.251 1.00 81.12 79 VAL A O 1
ATOM 627 N N . ILE A 1 80 ? -0.213 12.573 0.900 1.00 81.44 80 ILE A N 1
ATOM 628 C CA . ILE A 1 80 ? 0.376 13.890 0.617 1.00 81.44 80 ILE A CA 1
ATOM 629 C C . ILE A 1 80 ? 1.689 13.722 -0.147 1.00 81.44 80 ILE A C 1
ATOM 631 O O . ILE A 1 80 ? 1.902 14.393 -1.155 1.00 81.44 80 ILE A O 1
ATOM 635 N N . PHE A 1 81 ? 2.542 12.797 0.293 1.00 79.94 81 PHE A N 1
ATOM 636 C CA . PHE A 1 81 ? 3.797 12.502 -0.383 1.00 79.94 81 PHE A CA 1
ATOM 637 C C . PHE A 1 81 ? 3.559 12.037 -1.824 1.00 79.94 81 PHE A C 1
ATOM 639 O O . PHE A 1 81 ? 4.144 12.606 -2.740 1.00 79.94 81 PHE A O 1
ATOM 646 N N . ALA A 1 82 ? 2.637 11.094 -2.045 1.00 78.31 82 ALA A N 1
ATOM 647 C CA . ALA A 1 82 ? 2.289 10.611 -3.382 1.00 78.31 82 ALA A CA 1
ATOM 648 C C . ALA A 1 82 ? 1.768 11.730 -4.302 1.00 78.31 82 ALA A C 1
ATOM 650 O O . ALA A 1 82 ? 2.173 11.818 -5.462 1.00 78.31 82 ALA A O 1
ATOM 651 N N . ILE A 1 83 ? 0.919 12.624 -3.781 1.00 81.12 83 ILE A N 1
ATOM 652 C CA . ILE A 1 83 ? 0.428 13.794 -4.522 1.00 81.12 83 ILE A CA 1
ATOM 653 C C . ILE A 1 83 ? 1.596 14.710 -4.902 1.00 81.12 83 ILE A C 1
ATOM 655 O O . ILE A 1 83 ? 1.684 15.126 -6.056 1.00 81.12 83 ILE A O 1
ATOM 659 N N . ILE A 1 84 ? 2.509 15.007 -3.972 1.00 81.62 84 ILE A N 1
ATOM 660 C CA . ILE A 1 84 ? 3.685 15.846 -4.243 1.00 81.62 84 ILE A CA 1
ATOM 661 C C . ILE A 1 84 ? 4.559 15.207 -5.327 1.00 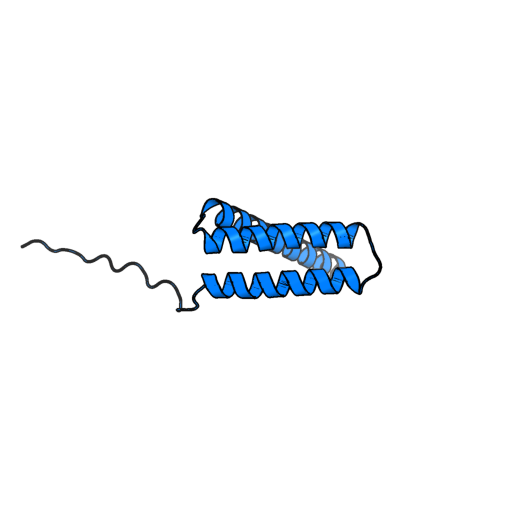81.62 84 ILE A C 1
ATOM 663 O O . ILE A 1 84 ? 4.916 15.879 -6.292 1.00 81.62 84 ILE A O 1
ATOM 667 N N . THR A 1 85 ? 4.866 13.912 -5.214 1.00 77.75 85 THR A N 1
ATOM 668 C CA . THR A 1 85 ? 5.696 13.207 -6.202 1.00 77.75 85 THR A CA 1
ATOM 669 C C . THR A 1 85 ? 5.053 13.219 -7.588 1.00 77.75 85 THR A C 1
ATOM 671 O O . THR A 1 85 ? 5.738 13.484 -8.574 1.00 77.75 85 THR A O 1
ATOM 674 N N . ASN A 1 86 ? 3.737 13.003 -7.671 1.00 78.81 86 ASN A N 1
ATOM 675 C CA . ASN A 1 86 ? 3.012 13.031 -8.938 1.00 78.81 86 ASN A CA 1
ATOM 676 C C . ASN A 1 86 ? 3.017 14.433 -9.577 1.00 78.81 86 ASN A C 1
ATOM 678 O O . ASN A 1 86 ? 3.302 14.571 -10.763 1.00 78.81 86 ASN A O 1
ATOM 682 N N . ASN A 1 87 ? 2.787 15.487 -8.787 1.00 74.75 87 ASN A N 1
ATOM 683 C CA . ASN A 1 87 ? 2.838 16.865 -9.288 1.00 74.75 87 ASN A CA 1
ATOM 684 C C . ASN A 1 87 ? 4.245 17.251 -9.769 1.00 74.75 87 ASN A C 1
ATOM 686 O O . ASN A 1 87 ? 4.380 17.869 -10.822 1.00 74.75 87 ASN A O 1
ATOM 690 N N . ILE A 1 88 ? 5.298 16.853 -9.044 1.00 75.75 88 ILE A N 1
ATOM 691 C CA . ILE A 1 88 ? 6.689 17.082 -9.471 1.00 75.75 88 ILE A CA 1
ATOM 692 C C . ILE A 1 88 ? 6.964 16.367 -10.797 1.00 75.75 88 ILE A C 1
ATOM 694 O O . ILE A 1 88 ? 7.516 16.977 -11.711 1.00 75.75 88 ILE A O 1
ATOM 698 N N . HIS A 1 89 ? 6.548 15.104 -10.928 1.00 73.38 89 HIS A N 1
ATOM 699 C CA . HIS A 1 89 ? 6.688 14.352 -12.174 1.00 73.38 89 HIS A CA 1
ATOM 700 C C . HIS A 1 89 ? 5.966 15.050 -13.337 1.00 73.38 89 HIS A C 1
ATOM 702 O O . HIS A 1 89 ? 6.537 15.194 -14.415 1.00 73.38 89 HIS A O 1
ATOM 708 N N . GLN A 1 90 ? 4.741 15.538 -13.116 1.00 69.44 90 GLN A N 1
ATOM 709 C CA . GLN A 1 90 ? 3.962 16.230 -14.142 1.00 69.44 90 GLN A CA 1
ATOM 710 C C . GLN A 1 90 ? 4.601 17.563 -14.569 1.00 69.44 90 GLN A C 1
ATOM 712 O O . GLN A 1 90 ? 4.678 17.843 -15.764 1.00 69.44 90 GLN A O 1
ATOM 717 N N . ILE A 1 91 ? 5.108 18.359 -13.619 1.00 71.56 91 ILE A N 1
ATOM 718 C CA . ILE A 1 91 ? 5.823 19.617 -13.901 1.00 71.56 91 ILE A CA 1
ATOM 719 C C . ILE A 1 91 ? 7.093 19.348 -14.710 1.00 71.56 91 ILE A C 1
ATOM 721 O O . ILE A 1 91 ? 7.360 20.059 -15.676 1.00 71.56 91 ILE A O 1
ATOM 725 N N . LEU A 1 92 ? 7.856 18.311 -14.353 1.00 69.44 92 LEU A N 1
ATOM 726 C CA . LEU A 1 92 ? 9.068 17.934 -15.079 1.00 69.44 92 LEU A CA 1
ATOM 727 C C . LEU A 1 92 ? 8.747 17.509 -16.521 1.00 69.44 92 LEU A C 1
ATOM 729 O O . LEU A 1 92 ? 9.438 17.914 -17.451 1.00 69.44 92 LEU A O 1
ATOM 733 N N . TYR A 1 93 ? 7.669 16.742 -16.710 1.00 65.94 93 TYR A N 1
ATOM 734 C CA . TYR A 1 93 ? 7.215 16.293 -18.028 1.00 65.94 93 TYR A CA 1
ATOM 735 C C . TYR A 1 93 ? 6.776 17.464 -18.915 1.00 65.94 93 TYR A C 1
ATOM 737 O O . TYR A 1 93 ? 7.178 17.547 -20.071 1.00 65.94 93 TYR A O 1
ATOM 745 N N . VAL A 1 94 ? 5.987 18.397 -18.373 1.00 64.94 94 VAL A N 1
ATOM 746 C CA . VAL A 1 94 ? 5.541 19.593 -19.106 1.00 64.94 94 VAL A CA 1
ATOM 747 C C . VAL A 1 94 ? 6.714 20.536 -19.388 1.00 64.94 94 VAL A C 1
ATOM 749 O O . VAL A 1 94 ? 6.813 21.067 -20.488 1.00 64.94 94 VAL A O 1
ATOM 752 N N . GLY A 1 95 ? 7.638 20.701 -18.438 1.00 59.16 95 GLY A N 1
ATOM 753 C CA . GLY A 1 95 ? 8.837 21.524 -18.613 1.00 59.16 95 GLY A CA 1
ATOM 754 C C . GLY A 1 95 ? 9.787 21.007 -19.698 1.00 59.16 95 GLY A C 1
ATOM 755 O O . GLY A 1 95 ? 10.412 21.813 -20.376 1.00 59.16 95 GLY A O 1
ATOM 756 N N . LEU A 1 96 ? 9.856 19.687 -19.906 1.00 58.69 96 LEU A N 1
ATOM 757 C CA . LEU A 1 96 ? 10.674 19.077 -20.961 1.00 58.69 96 LEU A CA 1
ATOM 758 C C . LEU A 1 96 ? 10.035 19.170 -22.359 1.00 58.69 96 LEU A C 1
ATOM 760 O O . LEU A 1 96 ? 10.748 19.131 -23.351 1.00 58.69 96 LEU A O 1
ATOM 764 N N . TYR A 1 97 ? 8.705 19.272 -22.447 1.00 55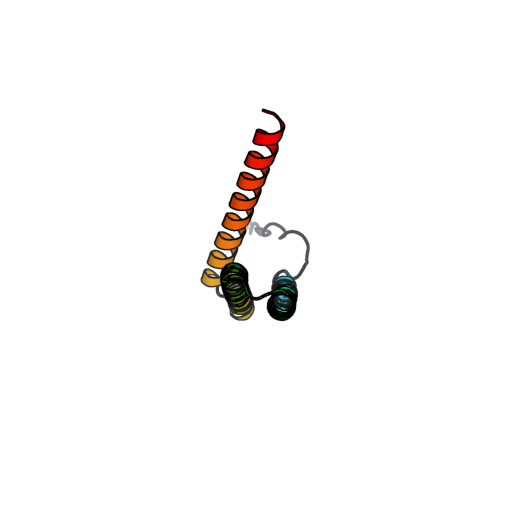.97 97 TYR A N 1
ATOM 765 C CA . TYR A 1 97 ? 7.975 19.405 -23.718 1.00 55.97 97 TYR A CA 1
ATOM 766 C C . TYR A 1 97 ? 7.906 20.850 -24.240 1.00 55.97 97 TYR A C 1
ATOM 768 O O . TYR A 1 97 ? 7.501 21.068 -25.380 1.00 55.97 97 TYR A O 1
ATOM 776 N N . VAL A 1 98 ? 8.252 21.833 -23.403 1.00 56.59 98 VAL A N 1
ATOM 777 C CA . VAL A 1 98 ? 8.202 23.274 -23.719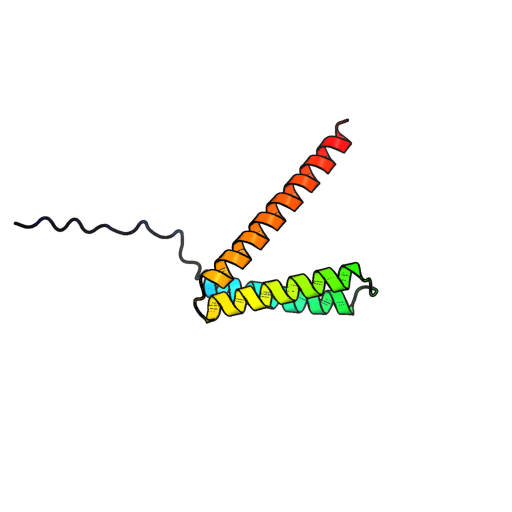 1.00 56.59 98 VAL A CA 1
ATOM 778 C C . VAL A 1 98 ? 9.611 23.874 -23.917 1.00 56.59 98 VAL A C 1
ATOM 780 O O . VAL A 1 98 ? 9.722 25.034 -24.310 1.00 56.59 98 VAL A O 1
ATOM 783 N N . ALA A 1 99 ? 10.675 23.099 -23.679 1.00 52.09 99 ALA A N 1
ATOM 784 C CA . ALA A 1 99 ? 12.075 23.478 -23.909 1.00 52.09 99 ALA A CA 1
ATOM 785 C C . ALA A 1 99 ? 12.594 22.930 -25.247 1.00 52.09 99 ALA A C 1
ATOM 787 O O . ALA A 1 99 ? 13.382 23.654 -25.897 1.00 52.09 99 ALA A O 1
#

Nearest PDB structures (foldseek):
  5c21-assembly1_B  TM=4.023E-01  e=3.742E+00  Escherichia coli
  5c22-assembly4_D  TM=4.152E-01  e=6.479E+00  Escherichia coli
  5c22-assembly3_C  TM=4.135E-01  e=7.779E+00  Escherichia coli

Organism: NCBI:txid1611254

Foldseek 3Di:
DDPPPPPPDDPDPDDDPVLVVLLVVLVVQLVVLVVCCVPDDDDPVSVVVSVVSNVLSVLSNCCSVVVPVVSVVVSVVVVVVVVVVVVVVVCVVVVVVVD

InterPro domains:
  IPR024483 Glia associated membrane protein glam-1 [PF10912] (17-92)
  IPR024483 Glia associated membrane protein glam-1 [PTHR35013] (3-98)

Mean predicted aligned error: 11.45 Å

Secondary structure (DSSP, 8-state):
------------SS---HHHHHHHHHHHHHHHHHHHHHHSPP-HHHHHHHHHHHHHHHHHHHHHHHT-HHHHHHHHHHHHHHHHHHHHHHHHHHHHH--

Radius of gyration: 19.82 Å; Cα contacts (8 Å, |Δi|>4): 43; chains: 1; bounding box: 40×48×58 Å